Protein AF-A0A5J4TI12-F1 (afdb_monomer)

Secondary structure (DSSP, 8-state):
-EE-SSEEEEEEEE-SSSS-EEEEEEEEETT-SS--HHHHHHHHHHTTTSTTSPPEEEEEEETTEEEEEEE-----HHHHHTTSTTT---HHHHHHHHHHHHHHHHHHTT-

Foldseek 3Di:
DDDDPFKDKDWDWDPPDPDTAIWIKMKGFQPDPDDDVVVVVVLLVLCCVPPLGWHWDDWDDDDRITMTITHDDDDDLQVVQVPDPPSDDDPVVVVVVVVSVVSVVVSSVVD

Sequence (111 aa):
MGSGLYSAIFEGICKNQTTSQRVAIKFENITLDCPKLPNEILILQALADCKHFAQFYEQGTHKKYKFVAMELLGPSLHDLVNRKIPNKFCLHSILKFGVQAIEALQALHKI

InterPro domains:
  IPR000719 Protein kinase domain [PS50011] (1-111)
  IPR001245 Serine-threonine/tyrosine-protein kinase, catalytic domain [PF07714] (1-110)
  IPR011009 Protein kinase-like domain superfamily [SSF56112] (2-110)
  IPR050235 Casein kinase 1/Serine/threonine-protein kinase-like [PTHR11909] (2-110)

Structure (mmCIF, N/CA/C/O backbone):
data_AF-A0A5J4TI12-F1
#
_entry.id   AF-A0A5J4TI12-F1
#
loop_
_atom_site.group_PDB
_atom_site.id
_atom_site.type_symbol
_atom_site.label_atom_id
_atom_site.label_alt_id
_atom_site.label_comp_id
_atom_site.label_asym_id
_atom_site.label_entity_id
_atom_site.label_seq_id
_atom_site.pdbx_PDB_ins_code
_atom_site.Cartn_x
_atom_site.Cartn_y
_atom_site.Cartn_z
_atom_site.occupancy
_atom_site.B_iso_or_equiv
_atom_site.auth_seq_id
_atom_site.auth_comp_id
_atom_site.auth_asym_id
_atom_site.auth_atom_id
_atom_site.pdbx_PDB_model_num
ATOM 1 N N . MET A 1 1 ? 7.714 3.651 5.025 1.00 56.69 1 MET A N 1
ATOM 2 C CA . MET A 1 1 ? 6.939 4.460 5.992 1.00 56.69 1 MET A CA 1
ATOM 3 C C . MET A 1 1 ? 6.572 5.767 5.327 1.00 56.69 1 MET A C 1
ATOM 5 O O . MET A 1 1 ? 7.437 6.345 4.681 1.00 56.69 1 MET A O 1
ATOM 9 N N . GLY A 1 2 ? 5.322 6.203 5.453 1.00 59.62 2 GLY A N 1
ATOM 10 C CA . GLY A 1 2 ? 4.842 7.451 4.861 1.00 59.62 2 GLY A CA 1
ATOM 11 C C . GLY A 1 2 ? 3.902 8.166 5.824 1.00 59.62 2 GLY A C 1
ATOM 12 O O . GLY A 1 2 ? 3.080 7.521 6.477 1.00 59.62 2 GLY A O 1
ATOM 13 N N . SER A 1 3 ? 4.043 9.485 5.923 1.00 62.41 3 SER A N 1
ATOM 14 C CA . SER A 1 3 ? 3.154 10.363 6.680 1.00 62.41 3 SER A CA 1
ATOM 15 C C . SER A 1 3 ? 2.509 11.371 5.732 1.00 62.41 3 SER A C 1
ATOM 17 O O . SER A 1 3 ? 3.187 12.051 4.966 1.00 62.41 3 SER A O 1
ATOM 19 N N . GLY A 1 4 ? 1.182 11.446 5.769 1.00 65.06 4 GLY A N 1
ATOM 20 C CA . GLY A 1 4 ? 0.417 12.575 5.254 1.00 65.06 4 GLY A CA 1
ATOM 21 C C . GLY A 1 4 ? 0.102 13.558 6.382 1.00 65.06 4 GLY A C 1
ATOM 22 O O . GLY A 1 4 ? 0.362 13.279 7.549 1.00 65.06 4 GLY A O 1
ATOM 23 N N . LEU A 1 5 ? -0.515 14.695 6.049 1.00 69.12 5 LEU A N 1
ATOM 24 C CA . LEU A 1 5 ? -0.835 15.751 7.025 1.00 69.12 5 LEU A CA 1
ATOM 25 C C . LEU A 1 5 ? -1.683 15.248 8.215 1.00 69.12 5 LEU A C 1
ATOM 27 O O . LEU A 1 5 ? -1.581 15.772 9.318 1.00 69.12 5 LEU A O 1
ATOM 31 N N . TYR A 1 6 ? -2.496 14.209 7.990 1.00 76.88 6 TYR A N 1
ATOM 32 C CA . TYR A 1 6 ? -3.446 13.677 8.974 1.00 76.88 6 TYR A CA 1
ATOM 33 C C . TYR A 1 6 ? -3.505 12.142 9.033 1.00 76.88 6 TYR A C 1
ATOM 35 O O . TYR A 1 6 ? -4.384 11.576 9.690 1.00 76.88 6 TYR A O 1
ATOM 43 N N . SER A 1 7 ? -2.587 11.462 8.341 1.00 84.81 7 SER A N 1
ATOM 44 C CA . SER A 1 7 ? -2.475 10.004 8.365 1.00 84.81 7 SER A CA 1
ATOM 45 C C . SER A 1 7 ? -1.021 9.563 8.427 1.00 84.81 7 SER A C 1
ATOM 47 O O . SER A 1 7 ? -0.126 10.252 7.943 1.00 84.81 7 SER A O 1
ATOM 49 N N . ALA A 1 8 ? -0.775 8.407 9.027 1.00 92.06 8 ALA A N 1
ATOM 50 C CA . ALA A 1 8 ? 0.558 7.828 9.110 1.00 92.06 8 ALA A CA 1
ATOM 51 C C . ALA A 1 8 ? 0.483 6.314 8.936 1.00 92.06 8 ALA A C 1
ATOM 53 O O . ALA A 1 8 ? -0.465 5.680 9.402 1.00 92.06 8 ALA A O 1
ATOM 54 N N . ILE A 1 9 ? 1.482 5.749 8.259 1.00 94.69 9 ILE A N 1
ATOM 55 C CA . ILE A 1 9 ? 1.622 4.307 8.055 1.00 94.69 9 ILE A CA 1
ATOM 56 C C . ILE A 1 9 ? 2.827 3.810 8.846 1.00 94.69 9 ILE A C 1
ATOM 58 O O . ILE A 1 9 ? 3.937 4.317 8.664 1.00 94.69 9 ILE A O 1
ATOM 62 N N . PHE A 1 10 ? 2.600 2.791 9.670 1.00 94.94 10 PHE A N 1
ATOM 63 C CA . PHE A 1 10 ? 3.605 2.118 10.486 1.00 94.94 10 PHE A CA 1
ATOM 64 C C . PHE A 1 10 ? 3.724 0.643 10.098 1.00 94.94 10 PHE A C 1
ATOM 66 O O . PHE A 1 10 ? 2.782 0.046 9.588 1.00 94.94 10 PHE A O 1
ATOM 73 N N . GLU A 1 11 ? 4.875 0.044 10.378 1.00 95.50 11 GLU A N 1
ATOM 74 C CA . GLU A 1 11 ? 5.078 -1.405 10.342 1.00 95.50 11 GLU A CA 1
ATOM 75 C C . GLU A 1 11 ? 4.769 -1.961 11.732 1.00 95.50 11 GLU A C 1
ATOM 77 O O . GLU A 1 11 ? 5.251 -1.444 12.740 1.00 95.50 11 GLU A O 1
ATOM 82 N N . GLY A 1 12 ? 3.936 -2.993 11.781 1.00 93.44 12 GLY A N 1
ATOM 83 C CA . GLY A 1 12 ? 3.560 -3.708 12.992 1.00 93.44 12 GLY A CA 1
ATOM 84 C C . GLY A 1 12 ? 3.919 -5.188 12.907 1.00 93.44 12 GLY A C 1
ATOM 85 O O . GLY A 1 12 ? 4.281 -5.701 11.848 1.00 93.44 12 GLY A O 1
ATOM 86 N N . ILE A 1 13 ? 3.784 -5.888 14.032 1.00 91.56 13 ILE A N 1
ATOM 87 C CA . ILE A 1 13 ? 3.971 -7.340 14.124 1.00 91.56 13 ILE A CA 1
ATOM 88 C C . ILE A 1 13 ? 2.686 -7.952 14.682 1.00 91.56 13 ILE A C 1
ATOM 90 O O . ILE A 1 1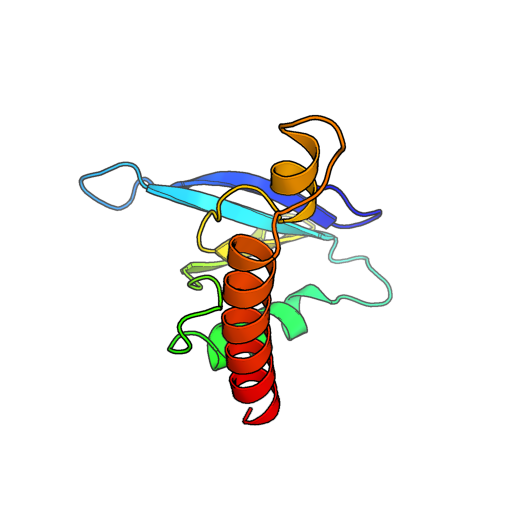3 ? 2.281 -7.626 15.799 1.00 91.56 13 ILE A O 1
ATOM 94 N N . CYS A 1 14 ? 2.064 -8.851 13.923 1.00 83.94 14 CYS A N 1
ATOM 95 C CA . CYS A 1 14 ? 0.941 -9.658 14.382 1.00 83.94 14 CYS A CA 1
ATOM 96 C C . CYS A 1 14 ? 1.462 -10.861 15.183 1.00 83.94 14 CYS A C 1
ATOM 98 O O . CYS A 1 14 ? 2.314 -11.611 14.704 1.00 83.94 14 CYS A O 1
ATOM 100 N N . LYS A 1 15 ? 0.959 -11.035 16.413 1.00 78.50 15 LYS A N 1
ATOM 101 C CA . LYS A 1 15 ? 1.373 -12.103 17.346 1.00 78.50 15 LYS A CA 1
ATOM 102 C C . LYS A 1 15 ? 0.452 -13.333 17.343 1.00 78.50 15 LYS A C 1
ATOM 104 O O . LYS A 1 15 ? 0.687 -14.253 18.117 1.00 78.50 15 LYS A O 1
ATOM 109 N N . ASN A 1 16 ? -0.588 -13.361 16.506 1.00 66.62 16 ASN A N 1
ATOM 110 C CA . ASN A 1 16 ? -1.675 -14.348 16.607 1.00 66.62 16 ASN A CA 1
ATOM 111 C C . ASN A 1 16 ? -1.451 -15.659 15.840 1.00 66.62 16 ASN A C 1
ATOM 113 O O . ASN A 1 16 ? -2.382 -16.447 15.697 1.00 66.62 16 ASN A O 1
ATOM 117 N N . GLN A 1 17 ? -0.242 -15.934 15.362 1.00 56.09 17 GLN A N 1
ATOM 118 C CA . GLN A 1 17 ? 0.092 -17.207 14.729 1.00 56.09 17 GLN A CA 1
ATOM 119 C C . GLN A 1 17 ? 1.473 -17.647 15.211 1.00 56.09 17 GLN A C 1
ATOM 121 O O . GLN A 1 17 ? 2.272 -16.834 15.669 1.00 56.09 17 GLN A O 1
ATOM 126 N N . THR A 1 18 ? 1.763 -18.939 15.102 1.00 61.12 18 THR A N 1
ATOM 127 C CA . THR A 1 18 ? 3.053 -19.581 15.423 1.00 61.12 18 THR A CA 1
ATOM 128 C C . THR A 1 18 ? 4.275 -18.909 14.771 1.00 61.12 18 THR A C 1
ATOM 130 O O . THR A 1 18 ? 5.409 -19.206 15.140 1.00 61.12 18 THR A O 1
ATOM 133 N N . THR A 1 19 ? 4.057 -17.966 13.850 1.00 63.22 19 THR A N 1
ATOM 134 C CA . THR A 1 19 ? 5.048 -17.099 13.212 1.00 63.22 19 THR A CA 1
ATOM 135 C C . THR A 1 19 ? 4.663 -15.620 13.321 1.00 63.22 19 THR A C 1
ATOM 137 O O . THR A 1 19 ? 3.549 -15.235 12.965 1.00 63.22 19 THR A O 1
ATOM 140 N N . SER A 1 20 ? 5.612 -14.773 13.733 1.00 78.94 20 SER A N 1
ATOM 141 C CA . SER A 1 20 ? 5.483 -13.309 13.724 1.00 78.94 20 SER A CA 1
ATOM 142 C C . SER A 1 20 ? 5.336 -12.777 12.294 1.00 78.94 20 SER A C 1
ATOM 144 O O . SER A 1 20 ? 6.318 -12.714 11.552 1.00 78.94 20 SER A O 1
ATOM 146 N N . GLN A 1 21 ? 4.128 -12.366 11.905 1.00 88.50 21 GLN A N 1
ATOM 147 C CA . GLN A 1 21 ? 3.867 -11.764 10.594 1.00 88.50 21 GLN A CA 1
ATOM 148 C C . GLN A 1 21 ? 3.988 -10.239 10.673 1.00 88.50 21 GLN A C 1
ATOM 150 O O . GLN A 1 21 ? 3.430 -9.611 11.574 1.00 88.50 21 GLN A O 1
ATOM 155 N N . ARG A 1 22 ? 4.703 -9.626 9.723 1.00 94.19 22 ARG A N 1
ATOM 156 C CA . ARG A 1 22 ? 4.824 -8.162 9.628 1.00 94.19 22 ARG A CA 1
ATOM 157 C C . ARG A 1 22 ? 3.667 -7.585 8.818 1.00 94.19 22 ARG A C 1
ATOM 159 O O . ARG A 1 22 ? 3.295 -8.152 7.794 1.00 94.19 22 ARG A O 1
ATOM 166 N N . VAL A 1 23 ? 3.109 -6.473 9.283 1.00 95.62 23 VAL A N 1
ATOM 167 C CA . VAL A 1 23 ? 1.910 -5.836 8.713 1.00 95.62 23 VAL A CA 1
ATOM 168 C C . VAL A 1 23 ? 2.123 -4.337 8.537 1.00 95.62 23 VAL A C 1
ATOM 170 O O . VAL A 1 23 ? 2.918 -3.738 9.259 1.00 95.62 23 VAL A O 1
ATOM 173 N N . ALA A 1 24 ? 1.409 -3.719 7.601 1.00 97.19 24 ALA A N 1
ATOM 174 C CA . ALA A 1 24 ? 1.311 -2.268 7.505 1.00 97.19 24 ALA A CA 1
ATOM 175 C C . ALA A 1 24 ? 0.052 -1.798 8.242 1.00 97.19 24 ALA A C 1
ATOM 177 O O . ALA A 1 24 ? -1.028 -2.346 8.038 1.00 97.19 24 ALA A O 1
ATOM 178 N N . ILE A 1 25 ? 0.177 -0.777 9.090 1.00 96.62 25 ILE A N 1
ATOM 179 C CA . ILE A 1 25 ? -0.937 -0.196 9.842 1.00 96.62 25 ILE A CA 1
ATOM 180 C C . ILE A 1 25 ? -1.056 1.276 9.476 1.00 96.62 25 ILE A C 1
ATOM 182 O O . ILE A 1 25 ? -0.173 2.073 9.804 1.00 96.62 25 ILE A O 1
ATOM 186 N N . LYS A 1 26 ? -2.150 1.643 8.807 1.00 95.75 26 LYS A N 1
ATOM 187 C CA . LYS A 1 26 ? -2.477 3.039 8.503 1.00 95.75 26 LYS A CA 1
ATOM 188 C C . LYS A 1 26 ? -3.403 3.584 9.579 1.00 95.75 26 LYS A C 1
ATOM 190 O O . LYS A 1 26 ? -4.450 2.996 9.827 1.00 95.75 26 LYS A O 1
ATOM 195 N N . PHE A 1 27 ? -3.036 4.717 10.167 1.00 94.56 27 PHE A N 1
ATOM 196 C CA . PHE A 1 27 ? -3.873 5.489 11.082 1.00 94.56 27 PHE A CA 1
ATOM 197 C C . PHE A 1 27 ? -4.359 6.768 10.410 1.00 94.56 27 PHE A C 1
ATOM 199 O O . PHE A 1 27 ? -3.602 7.415 9.687 1.00 94.56 27 PHE A O 1
ATOM 206 N N . GLU A 1 28 ? -5.592 7.164 10.707 1.00 94.38 28 GLU A N 1
ATOM 207 C CA . GLU A 1 28 ? -6.184 8.434 10.291 1.00 94.38 28 GLU A CA 1
ATOM 208 C C . GLU A 1 28 ? -6.915 9.080 11.476 1.00 94.38 28 GLU A C 1
ATOM 210 O O . GLU A 1 28 ? -7.639 8.403 12.212 1.00 94.38 28 GLU A O 1
ATOM 215 N N . ASN A 1 29 ? -6.697 10.381 11.697 1.00 91.12 29 ASN A N 1
ATOM 216 C CA . ASN A 1 29 ? -7.349 11.106 12.790 1.00 91.12 29 ASN A CA 1
ATOM 217 C C . ASN A 1 29 ? -8.859 11.245 12.524 1.00 91.12 29 ASN A C 1
ATOM 219 O O . ASN A 1 29 ? -9.273 11.658 11.445 1.00 91.12 29 ASN A O 1
ATOM 223 N N . ILE A 1 30 ? -9.680 10.931 13.528 1.00 86.69 30 ILE A N 1
ATOM 224 C CA . ILE A 1 30 ? -11.146 10.997 13.453 1.00 86.69 30 ILE A CA 1
ATOM 225 C C . ILE A 1 30 ? -11.648 12.437 13.286 1.00 86.69 30 ILE A C 1
ATOM 227 O O . ILE A 1 30 ? -12.722 12.638 12.734 1.00 86.69 30 ILE A O 1
ATOM 231 N N . THR A 1 31 ? -10.892 13.442 13.740 1.00 84.06 31 THR A N 1
ATOM 232 C CA . THR A 1 31 ? -11.295 14.859 13.676 1.00 84.06 31 THR A CA 1
ATOM 233 C C . THR A 1 31 ? -11.037 15.510 12.316 1.00 84.06 31 THR A C 1
ATOM 235 O O . THR A 1 31 ? -10.967 16.731 12.230 1.00 84.06 31 THR A O 1
ATOM 238 N N . LEU A 1 32 ? -10.800 14.718 11.274 1.00 80.44 32 LEU A N 1
ATOM 239 C CA . LEU A 1 32 ? -10.649 15.218 9.916 1.00 80.44 32 LEU A CA 1
ATOM 240 C C . LEU A 1 32 ? -11.989 15.673 9.346 1.00 80.44 32 LEU A C 1
ATOM 242 O O . LEU A 1 32 ? -12.961 14.924 9.405 1.00 80.44 32 LEU A O 1
ATOM 246 N N . ASP A 1 33 ? -11.995 16.833 8.692 1.00 77.44 33 ASP A N 1
ATOM 247 C CA . ASP A 1 33 ? -13.188 17.356 8.012 1.00 77.44 33 ASP A CA 1
ATOM 248 C C . ASP A 1 33 ? -13.654 16.446 6.859 1.00 77.44 33 ASP A C 1
ATOM 250 O O . ASP A 1 33 ? -14.840 16.389 6.547 1.00 77.44 33 ASP A O 1
ATOM 254 N N . CYS A 1 34 ? -12.730 15.679 6.264 1.00 82.81 34 CYS A N 1
ATOM 255 C CA . CYS A 1 34 ? -13.004 14.726 5.185 1.00 82.81 34 CYS A CA 1
ATOM 256 C C . CYS A 1 34 ? -12.269 13.391 5.429 1.00 82.81 34 CYS A C 1
ATOM 258 O O . CYS A 1 34 ? -11.178 13.198 4.876 1.00 82.81 34 CYS A O 1
ATOM 260 N N . PRO A 1 35 ? -12.812 12.468 6.251 1.00 85.12 35 PRO A N 1
ATOM 261 C CA . PRO A 1 35 ? -12.178 11.177 6.514 1.00 85.12 35 PRO A CA 1
ATOM 262 C C . PRO A 1 35 ? -12.179 10.304 5.252 1.00 85.12 35 PRO A C 1
ATOM 264 O O . PRO A 1 35 ? -13.222 10.098 4.630 1.00 85.12 35 PRO A O 1
ATOM 267 N N . LYS A 1 36 ? -11.012 9.773 4.874 1.00 90.81 36 LYS A N 1
ATOM 268 C CA . LYS A 1 36 ? -10.833 8.958 3.658 1.00 90.81 36 LYS A CA 1
ATOM 269 C C . LYS A 1 36 ? -10.728 7.475 3.975 1.00 90.81 36 LYS A C 1
ATOM 271 O O . LYS A 1 36 ? -11.139 6.645 3.165 1.00 90.81 36 LYS A O 1
ATOM 276 N N . LEU A 1 37 ? -10.233 7.141 5.167 1.00 93.62 37 LEU A N 1
ATOM 277 C CA . LEU A 1 37 ? -9.925 5.771 5.552 1.00 93.62 37 LEU A CA 1
ATOM 278 C C . LEU A 1 37 ? -11.125 4.812 5.463 1.00 93.62 37 LEU A C 1
ATOM 280 O O . LEU A 1 37 ? -10.930 3.706 4.972 1.00 93.62 37 LEU A O 1
ATOM 284 N N . PRO A 1 38 ? -12.366 5.180 5.854 1.00 93.56 38 PRO A N 1
ATOM 285 C CA . PRO A 1 38 ? -13.506 4.271 5.715 1.00 93.56 38 PRO A CA 1
ATOM 286 C C . PRO A 1 38 ? -13.763 3.845 4.265 1.00 93.56 38 PRO A C 1
ATOM 288 O O . PRO A 1 38 ? -14.009 2.672 4.007 1.00 93.56 38 PRO A O 1
ATOM 291 N N . ASN A 1 39 ? -13.661 4.780 3.317 1.00 94.31 39 ASN A N 1
ATOM 292 C CA . ASN A 1 39 ? -13.839 4.477 1.900 1.00 94.31 39 ASN A CA 1
ATOM 293 C C . ASN A 1 39 ? -12.675 3.638 1.351 1.00 94.31 39 ASN A C 1
ATOM 295 O O . ASN A 1 39 ? -12.895 2.694 0.602 1.00 94.31 39 ASN A O 1
ATOM 299 N N . GLU A 1 40 ? -11.440 3.941 1.762 1.00 94.81 40 GLU A N 1
ATOM 300 C CA . GLU A 1 40 ? -10.276 3.123 1.405 1.00 94.81 40 GLU A CA 1
ATOM 301 C C . GLU A 1 40 ? -10.420 1.672 1.890 1.00 94.81 40 GLU A C 1
ATOM 303 O O . GLU A 1 40 ? -10.098 0.754 1.143 1.00 94.81 40 GLU A O 1
ATOM 308 N N . ILE A 1 41 ? -10.936 1.456 3.106 1.00 96.62 41 ILE A N 1
ATOM 309 C CA . ILE A 1 41 ? -11.176 0.112 3.652 1.00 96.62 41 ILE A CA 1
ATOM 310 C C . ILE A 1 41 ? -12.244 -0.623 2.840 1.00 96.62 41 ILE A C 1
ATOM 312 O O . ILE A 1 41 ? -12.034 -1.785 2.505 1.00 96.62 41 ILE A O 1
ATOM 316 N N . LEU A 1 42 ? -13.354 0.040 2.495 1.00 96.38 42 LEU A N 1
ATOM 317 C CA . LEU A 1 42 ? -14.411 -0.561 1.672 1.00 96.38 42 LEU A CA 1
ATOM 318 C C . LEU A 1 42 ? -13.867 -1.038 0.320 1.00 96.38 42 LEU A C 1
ATOM 320 O O . LEU A 1 42 ? -14.104 -2.178 -0.072 1.00 96.38 42 LEU A O 1
ATOM 324 N N . ILE A 1 43 ? -13.092 -0.189 -0.359 1.00 96.31 43 ILE A N 1
ATOM 325 C CA . ILE A 1 43 ? -12.474 -0.527 -1.647 1.00 96.31 43 ILE A CA 1
ATOM 326 C C . ILE A 1 43 ? -11.460 -1.667 -1.479 1.00 96.31 43 ILE A C 1
ATOM 328 O O . ILE A 1 43 ? -11.465 -2.611 -2.264 1.00 96.31 43 ILE A O 1
ATOM 332 N N . LEU A 1 44 ? -10.616 -1.616 -0.442 1.00 96.75 44 LEU A N 1
ATOM 333 C CA . LEU A 1 44 ? -9.618 -2.653 -0.169 1.00 96.75 44 LEU A CA 1
ATOM 334 C C . LEU A 1 44 ? -10.267 -4.020 0.090 1.00 96.75 44 LEU A C 1
ATOM 336 O O . LEU A 1 44 ? -9.788 -5.031 -0.410 1.00 96.75 44 LEU A O 1
ATOM 340 N N . GLN A 1 45 ? -11.371 -4.049 0.840 1.00 96.19 45 GLN A N 1
ATOM 341 C CA . GLN A 1 45 ? -12.128 -5.272 1.107 1.00 96.19 45 GLN A CA 1
ATOM 342 C C . GLN A 1 45 ? -12.810 -5.815 -0.153 1.00 96.19 45 GLN A C 1
ATOM 344 O O . GLN A 1 45 ? -12.779 -7.021 -0.378 1.00 96.19 45 GLN A O 1
ATOM 349 N N . ALA A 1 46 ? -13.374 -4.947 -0.998 1.00 96.38 46 ALA A N 1
ATOM 350 C CA . ALA A 1 46 ? -13.976 -5.359 -2.268 1.00 96.38 46 ALA A CA 1
ATOM 351 C C . ALA A 1 46 ? -12.948 -5.943 -3.259 1.00 96.38 46 ALA A C 1
ATOM 353 O O . ALA A 1 46 ? -13.295 -6.734 -4.132 1.00 96.38 46 ALA A O 1
ATOM 354 N N . LEU A 1 47 ? -11.673 -5.582 -3.097 1.00 96.38 47 LEU A N 1
ATOM 35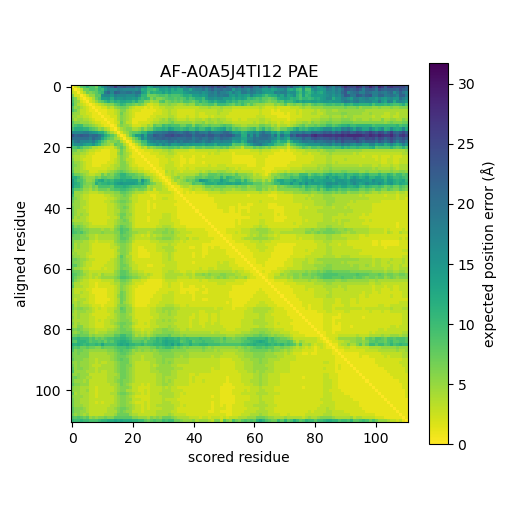5 C CA . LEU A 1 47 ? -10.545 -6.050 -3.900 1.00 96.38 47 LEU A CA 1
ATOM 356 C C . LEU A 1 47 ? -9.756 -7.200 -3.263 1.00 96.38 47 LEU A C 1
ATOM 358 O O . LEU A 1 47 ? -8.709 -7.554 -3.797 1.00 96.38 47 LEU A O 1
ATOM 362 N N . ALA A 1 48 ? -10.218 -7.789 -2.155 1.00 93.31 48 ALA A N 1
ATOM 363 C CA . ALA A 1 48 ? -9.439 -8.775 -1.397 1.00 93.31 48 ALA A CA 1
ATOM 364 C C . ALA A 1 48 ? -8.998 -9.997 -2.230 1.00 93.31 48 ALA A C 1
ATOM 366 O O . ALA A 1 48 ? -7.902 -10.506 -2.030 1.00 93.31 48 ALA A O 1
ATOM 367 N N . ASP A 1 49 ? -9.807 -10.422 -3.206 1.00 92.38 49 ASP A N 1
ATOM 368 C CA . ASP A 1 49 ? -9.482 -11.550 -4.095 1.00 92.38 49 ASP A CA 1
ATOM 369 C C . ASP A 1 49 ? -8.721 -11.124 -5.370 1.00 92.38 49 ASP A C 1
ATOM 371 O O . ASP A 1 49 ? -8.427 -11.937 -6.252 1.00 92.38 49 ASP A O 1
ATOM 375 N N . CYS A 1 50 ? -8.396 -9.835 -5.505 1.00 95.75 50 CYS A N 1
ATOM 376 C CA . CYS A 1 50 ? -7.684 -9.299 -6.658 1.00 95.75 50 CYS A CA 1
ATOM 377 C C . CYS A 1 50 ? -6.170 -9.292 -6.412 1.00 95.75 50 CYS A C 1
ATOM 379 O O . CYS A 1 50 ? -5.656 -8.563 -5.571 1.00 95.75 50 CYS A O 1
ATOM 381 N N . LYS A 1 51 ? -5.440 -10.029 -7.254 1.00 95.00 51 LYS A N 1
ATOM 382 C CA . LYS A 1 51 ? -3.984 -10.269 -7.191 1.00 95.00 51 LYS A CA 1
ATOM 383 C C . LYS A 1 51 ? -3.095 -9.060 -6.853 1.00 95.00 51 LYS A C 1
ATOM 385 O O . LYS A 1 51 ? -2.047 -9.239 -6.244 1.00 95.00 51 LYS A O 1
ATOM 390 N N . HIS A 1 52 ? -3.444 -7.867 -7.331 1.00 97.00 52 HIS A N 1
ATOM 391 C CA . HIS A 1 52 ? -2.571 -6.685 -7.294 1.00 97.00 52 HIS A CA 1
ATOM 392 C C . HIS A 1 52 ? -2.866 -5.727 -6.133 1.00 97.00 52 HIS A C 1
ATOM 394 O O . HIS A 1 52 ? -2.321 -4.623 -6.106 1.00 97.00 52 HIS A O 1
ATOM 400 N N . PHE A 1 53 ? -3.720 -6.128 -5.190 1.00 97.00 53 PHE A N 1
ATOM 401 C CA . PHE A 1 53 ? -4.097 -5.324 -4.030 1.00 97.00 53 PHE A CA 1
ATOM 402 C C . PHE A 1 53 ? -3.654 -5.998 -2.733 1.00 97.00 53 PHE A C 1
ATOM 404 O O . PHE A 1 53 ? -3.563 -7.217 -2.650 1.00 97.00 53 PHE A O 1
ATOM 411 N N . ALA A 1 54 ? -3.337 -5.177 -1.731 1.00 96.69 54 ALA A N 1
ATOM 412 C CA . ALA A 1 54 ? -2.875 -5.656 -0.435 1.00 96.69 54 ALA A CA 1
ATOM 413 C C . ALA A 1 54 ? -3.989 -6.410 0.299 1.00 96.69 54 ALA A C 1
ATOM 415 O O . ALA A 1 54 ? -5.136 -5.960 0.327 1.00 96.69 54 ALA A O 1
ATOM 416 N N . GLN A 1 55 ? -3.636 -7.500 0.976 1.00 95.12 55 GLN A N 1
ATOM 417 C CA . GLN A 1 55 ? -4.602 -8.221 1.798 1.00 95.12 55 GLN A CA 1
ATOM 418 C C . GLN A 1 55 ? -5.077 -7.361 2.982 1.00 95.12 55 GLN A C 1
ATOM 420 O O . GLN A 1 55 ? -4.270 -6.802 3.731 1.00 95.12 55 GLN A O 1
ATOM 425 N N . PHE A 1 56 ? -6.393 -7.289 3.185 1.00 95.69 56 PHE A N 1
ATOM 426 C CA . PHE A 1 56 ? -6.989 -6.737 4.401 1.00 95.69 56 PHE A CA 1
ATOM 427 C C . PHE A 1 56 ? -6.845 -7.726 5.566 1.00 95.69 56 PHE A C 1
ATOM 429 O O . PHE A 1 56 ? -7.138 -8.913 5.402 1.00 95.69 56 PHE A O 1
ATOM 436 N N . TYR A 1 57 ? -6.462 -7.236 6.751 1.00 94.06 57 TYR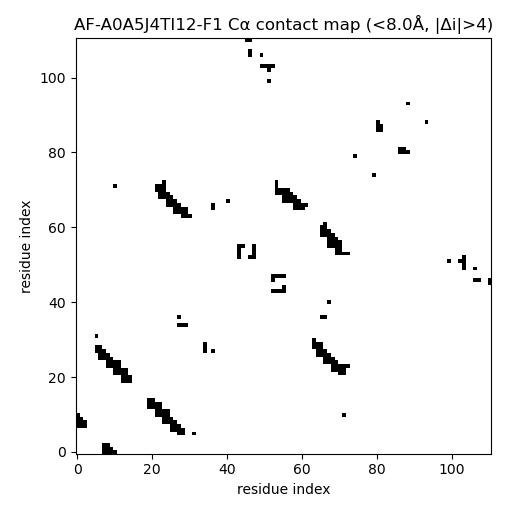 A N 1
ATOM 437 C CA . TYR A 1 57 ? -6.409 -8.050 7.970 1.00 94.06 57 TYR A CA 1
ATOM 438 C C . TYR A 1 57 ? -7.416 -7.598 9.025 1.00 94.06 57 TYR A C 1
ATOM 440 O O . TYR A 1 57 ? -8.241 -8.392 9.467 1.00 94.06 57 TYR A O 1
ATOM 448 N N . GLU A 1 58 ? -7.359 -6.334 9.441 1.00 94.56 58 GLU A N 1
ATOM 449 C CA . GLU A 1 58 ? -8.193 -5.824 10.532 1.00 94.56 58 GLU A CA 1
ATOM 450 C C . GLU A 1 58 ? -8.431 -4.320 10.375 1.00 94.56 58 GLU A C 1
ATOM 452 O O . GLU A 1 58 ? -7.626 -3.610 9.779 1.00 94.56 58 GLU A O 1
ATOM 457 N N . GLN A 1 59 ? -9.520 -3.810 10.941 1.00 96.44 59 GLN A N 1
ATOM 458 C CA . GLN A 1 59 ? -9.739 -2.378 11.125 1.00 96.44 59 GLN A CA 1
ATOM 459 C C . GLN A 1 59 ? -10.273 -2.104 12.523 1.00 96.44 59 GLN A C 1
ATOM 461 O O . GLN A 1 59 ? -10.891 -2.966 13.145 1.00 96.44 59 GLN A O 1
ATOM 466 N N . GLY A 1 60 ? -10.114 -0.875 12.993 1.00 95.88 60 GLY A N 1
ATOM 467 C CA . GLY A 1 60 ? -10.686 -0.487 14.269 1.00 95.88 60 GLY A CA 1
ATOM 468 C C . GLY A 1 60 ? -10.502 0.982 14.584 1.00 95.88 60 GLY A C 1
ATOM 469 O O . GLY A 1 60 ? -10.120 1.799 13.746 1.00 95.88 60 GLY A O 1
ATOM 470 N N . THR A 1 61 ? -10.798 1.320 15.831 1.00 95.50 61 THR A N 1
ATOM 471 C CA . THR A 1 61 ? -10.582 2.657 16.375 1.00 95.50 61 THR A CA 1
ATOM 472 C C . THR A 1 61 ? -9.747 2.543 17.637 1.00 95.50 61 THR A C 1
ATOM 474 O O . THR A 1 61 ? -10.060 1.760 18.530 1.00 95.50 61 THR A O 1
ATOM 477 N N . HIS A 1 62 ? -8.685 3.336 17.721 1.00 92.62 62 HIS A N 1
ATOM 478 C CA . HIS A 1 62 ? -7.857 3.445 18.908 1.00 92.62 62 HIS A CA 1
ATOM 479 C C . HIS A 1 62 ? -7.671 4.918 19.273 1.00 92.62 62 HIS A C 1
ATOM 481 O O . HIS A 1 62 ? -7.093 5.701 18.516 1.00 92.62 62 HIS A O 1
ATOM 487 N N . LYS A 1 63 ? -8.148 5.304 20.463 1.00 91.88 63 LYS A N 1
ATOM 488 C CA . LYS A 1 63 ? -8.177 6.704 20.919 1.00 91.88 63 LYS A CA 1
ATOM 489 C C . LYS A 1 63 ? -8.891 7.590 19.884 1.00 91.88 63 LYS A C 1
ATOM 491 O O . LYS A 1 63 ? -10.056 7.361 19.588 1.00 91.88 63 LYS A O 1
ATOM 496 N N . LYS A 1 64 ? -8.200 8.594 19.336 1.00 91.44 64 LYS A N 1
ATOM 497 C CA . LYS A 1 64 ? -8.730 9.542 18.343 1.00 91.44 64 LYS A CA 1
ATOM 498 C C . LYS A 1 64 ? -8.402 9.148 16.896 1.00 91.44 64 LYS A C 1
ATOM 500 O O . LYS A 1 64 ? -8.472 9.997 16.014 1.00 91.44 64 LYS A O 1
ATOM 505 N N . TYR A 1 65 ? -8.028 7.893 16.648 1.00 93.19 65 TYR A N 1
ATOM 506 C CA . TYR A 1 65 ? -7.612 7.430 15.326 1.00 93.19 65 TYR A CA 1
ATOM 507 C C . TYR A 1 65 ? -8.402 6.203 14.890 1.00 93.19 65 TYR A C 1
ATOM 509 O O . TYR A 1 65 ? -8.531 5.243 15.650 1.00 93.19 65 TYR A O 1
ATOM 517 N N . LYS A 1 66 ? -8.874 6.209 13.644 1.00 95.25 66 LYS A N 1
ATOM 518 C CA . LYS A 1 66 ? -9.248 4.978 12.944 1.00 95.25 66 LYS A CA 1
ATOM 519 C C . LYS A 1 66 ? -7.989 4.334 12.388 1.00 95.25 66 LYS A C 1
ATOM 521 O O . LYS A 1 66 ? -7.039 5.041 12.049 1.00 95.25 66 LYS A O 1
ATOM 526 N N . PHE A 1 67 ? -7.984 3.013 12.293 1.00 96.25 67 PHE A N 1
ATOM 527 C CA . PHE A 1 67 ? -6.876 2.289 11.697 1.00 96.25 67 PHE A CA 1
ATOM 528 C C . PHE A 1 67 ? -7.339 1.133 10.822 1.00 96.25 67 PHE A C 1
ATOM 530 O O . PHE A 1 67 ? -8.428 0.591 11.006 1.00 96.25 67 PHE A O 1
ATOM 537 N N . VAL A 1 68 ? -6.455 0.742 9.910 1.00 97.00 68 VAL A N 1
ATOM 538 C CA . VAL A 1 68 ? -6.519 -0.509 9.156 1.00 97.00 68 VAL A CA 1
ATOM 539 C C . VAL A 1 68 ? -5.148 -1.173 9.195 1.00 97.00 68 VAL A C 1
ATOM 541 O O . VAL A 1 68 ? -4.128 -0.514 8.983 1.00 97.00 68 VAL A O 1
ATOM 544 N N . ALA A 1 69 ? -5.134 -2.466 9.492 1.00 96.25 69 ALA A N 1
ATOM 545 C CA . ALA A 1 69 ? -3.999 -3.355 9.332 1.00 96.25 69 ALA A CA 1
ATOM 546 C C . ALA A 1 69 ? -4.160 -4.131 8.019 1.00 96.25 69 ALA A C 1
ATOM 548 O O . ALA A 1 69 ? -5.208 -4.723 7.752 1.00 96.25 69 ALA A O 1
ATOM 549 N N . MET A 1 70 ? -3.113 -4.115 7.203 1.00 96.69 70 MET A N 1
ATOM 550 C CA . MET A 1 70 ? -3.076 -4.731 5.880 1.00 96.69 70 MET A CA 1
ATOM 551 C C . MET A 1 70 ? -1.703 -5.352 5.611 1.00 96.69 70 MET A C 1
ATOM 553 O O . MET A 1 70 ? -0.760 -5.199 6.398 1.00 96.69 70 MET A O 1
ATOM 557 N N . GLU A 1 71 ? -1.579 -6.052 4.491 1.00 95.88 71 GLU A N 1
ATOM 558 C CA . GLU A 1 71 ? -0.314 -6.607 4.025 1.00 95.88 71 GLU A CA 1
ATOM 559 C C . GLU A 1 71 ? 0.797 -5.548 3.954 1.00 95.88 71 GLU A C 1
ATOM 561 O O . GLU A 1 71 ? 0.628 -4.457 3.405 1.00 95.88 71 GLU A O 1
ATOM 566 N N . LEU A 1 72 ? 1.964 -5.880 4.515 1.00 96.38 72 LEU A N 1
ATOM 567 C CA . LEU A 1 72 ? 3.159 -5.062 4.355 1.00 96.38 72 LEU A CA 1
ATOM 568 C C . LEU A 1 72 ? 3.788 -5.339 2.988 1.00 96.38 72 LEU A C 1
ATOM 570 O O . LEU A 1 72 ? 4.431 -6.369 2.790 1.00 96.38 72 LEU A O 1
ATOM 574 N N . LEU A 1 73 ? 3.637 -4.390 2.067 1.00 95.75 73 LEU A N 1
ATOM 575 C CA . LEU A 1 73 ? 4.236 -4.472 0.739 1.00 95.75 73 LEU A CA 1
ATOM 576 C C . LEU A 1 73 ? 5.718 -4.076 0.734 1.00 95.75 73 LEU A C 1
ATOM 578 O O . LEU A 1 73 ? 6.249 -3.455 1.658 1.00 95.75 73 LEU A O 1
ATOM 582 N N . GLY A 1 74 ? 6.383 -4.440 -0.360 1.00 95.19 74 GLY A N 1
ATOM 583 C CA . GLY A 1 74 ? 7.755 -4.047 -0.635 1.00 95.19 74 GLY A CA 1
ATOM 584 C C . GLY A 1 74 ? 7.928 -2.556 -0.983 1.00 95.19 74 GLY A C 1
ATOM 585 O O . 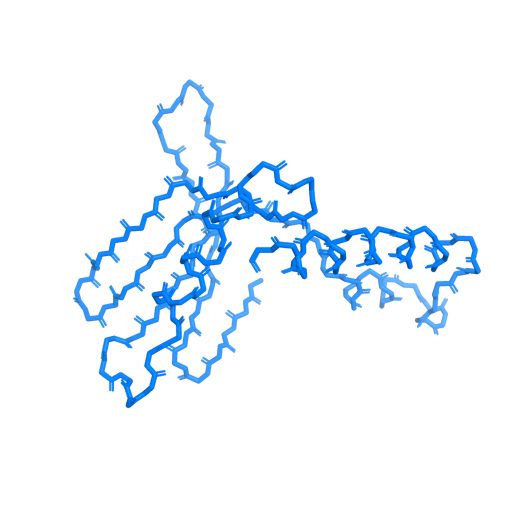GLY A 1 74 ? 6.999 -1.755 -0.882 1.00 95.19 74 GLY A O 1
ATOM 586 N N . PRO A 1 75 ? 9.140 -2.175 -1.419 1.00 95.56 75 PRO A N 1
ATOM 587 C CA . PRO A 1 75 ? 9.453 -0.817 -1.861 1.00 95.56 75 PRO A CA 1
ATOM 58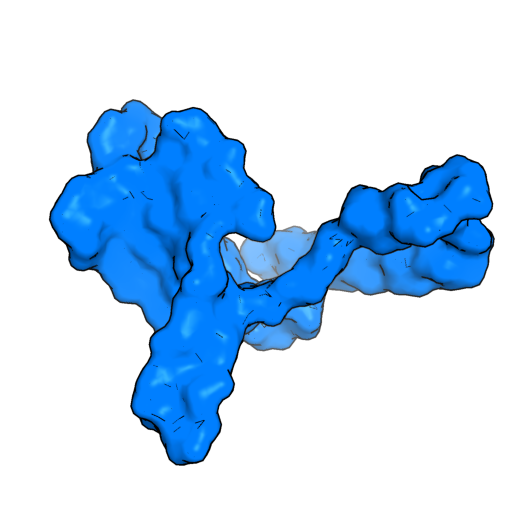8 C C . PRO A 1 75 ? 8.559 -0.360 -3.019 1.00 95.56 75 PRO A C 1
ATOM 590 O O . PRO A 1 75 ? 8.188 -1.162 -3.878 1.00 95.56 75 PRO A O 1
ATOM 593 N N . SER A 1 76 ? 8.292 0.943 -3.094 1.00 95.69 76 SER A N 1
ATOM 594 C CA . SER A 1 76 ? 7.546 1.528 -4.210 1.00 95.69 76 SER A CA 1
ATOM 595 C C . SER A 1 76 ? 8.351 1.493 -5.518 1.00 95.69 76 SER A C 1
ATOM 597 O O . SER A 1 76 ? 9.579 1.377 -5.512 1.00 95.69 76 SER A O 1
ATOM 599 N N . LEU A 1 77 ? 7.686 1.669 -6.667 1.00 95.69 77 LEU A N 1
ATOM 600 C CA . LEU A 1 77 ? 8.379 1.811 -7.958 1.00 95.69 77 LEU A CA 1
ATOM 601 C C . LEU A 1 77 ? 9.355 2.999 -7.969 1.00 95.69 77 LEU A C 1
ATOM 603 O O . LEU A 1 77 ? 10.407 2.918 -8.602 1.00 95.69 77 LEU A O 1
ATOM 607 N N . HIS A 1 78 ? 9.033 4.070 -7.238 1.00 95.25 78 HIS A N 1
ATOM 608 C CA . HIS A 1 78 ? 9.917 5.218 -7.059 1.00 95.25 78 HIS A CA 1
ATOM 609 C C . HIS A 1 78 ? 11.176 4.841 -6.264 1.00 95.25 78 HIS A C 1
ATOM 611 O O . HIS A 1 78 ? 12.289 5.180 -6.659 1.00 95.25 78 HIS A O 1
ATOM 617 N N . ASP A 1 79 ? 11.032 4.071 -5.186 1.00 95.75 79 ASP A N 1
ATOM 618 C CA . ASP A 1 79 ? 12.191 3.579 -4.435 1.00 95.75 79 ASP A CA 1
ATOM 619 C C . ASP A 1 79 ? 13.052 2.665 -5.310 1.00 95.75 79 ASP A C 1
ATOM 621 O O . ASP A 1 79 ? 14.275 2.765 -5.310 1.00 95.75 79 ASP A O 1
ATOM 625 N N . LEU A 1 80 ? 12.415 1.780 -6.084 1.00 95.75 80 LEU A N 1
ATOM 626 C CA . LEU A 1 80 ? 13.101 0.833 -6.959 1.00 95.75 80 LEU A CA 1
ATOM 627 C C . LEU A 1 80 ? 13.880 1.527 -8.080 1.00 95.75 80 LEU A C 1
ATOM 629 O O . LEU A 1 80 ? 15.007 1.113 -8.361 1.00 95.75 80 LEU A O 1
ATOM 633 N N . VAL A 1 81 ? 13.312 2.563 -8.709 1.00 95.44 81 VAL A N 1
ATOM 634 C CA . VAL A 1 81 ? 13.969 3.256 -9.825 1.00 95.44 81 VAL A CA 1
ATOM 635 C C . VAL A 1 81 ? 15.212 4.015 -9.360 1.00 95.44 81 VAL A C 1
ATOM 637 O O . VAL A 1 81 ? 16.220 4.017 -10.059 1.00 95.44 81 VAL A O 1
ATOM 640 N N . ASN A 1 82 ? 15.186 4.561 -8.143 1.00 95.94 82 ASN A N 1
ATOM 641 C CA . ASN A 1 82 ? 16.289 5.331 -7.565 1.00 95.94 82 ASN A CA 1
ATOM 642 C C . ASN A 1 82 ? 17.431 4.473 -6.989 1.00 95.94 82 ASN A C 1
ATOM 644 O O . ASN A 1 82 ? 18.426 5.011 -6.511 1.00 95.94 82 ASN A O 1
ATOM 648 N N . ARG A 1 83 ? 17.343 3.135 -7.035 1.00 94.69 83 ARG A N 1
ATOM 649 C CA . ARG A 1 83 ? 18.419 2.247 -6.541 1.00 94.69 83 ARG A CA 1
ATOM 650 C C . ARG A 1 83 ? 19.678 2.259 -7.401 1.00 94.69 83 ARG A C 1
ATOM 652 O O . ARG A 1 83 ? 20.718 1.785 -6.949 1.00 94.69 83 ARG A O 1
ATOM 659 N N . LYS A 1 84 ? 19.581 2.697 -8.657 1.00 88.88 84 LYS A N 1
ATOM 660 C CA . LYS A 1 84 ? 20.693 2.686 -9.610 1.00 88.88 84 LYS A CA 1
ATOM 661 C C . LYS A 1 84 ? 20.648 3.926 -10.487 1.00 88.88 84 LYS A C 1
ATOM 663 O O . LYS A 1 84 ? 19.616 4.226 -11.076 1.00 88.88 84 LYS A O 1
ATOM 668 N N . ILE A 1 85 ? 21.798 4.568 -10.668 1.00 90.94 85 ILE A N 1
ATOM 669 C CA . ILE A 1 85 ? 21.989 5.619 -11.672 1.00 90.94 85 ILE A CA 1
ATOM 670 C C . ILE A 1 85 ? 21.885 4.971 -13.068 1.00 90.94 85 ILE A C 1
ATOM 672 O O . ILE A 1 85 ? 22.457 3.897 -13.275 1.00 90.94 85 ILE A O 1
ATOM 676 N N . PRO A 1 86 ? 21.162 5.568 -14.035 1.00 92.69 86 PRO A N 1
ATOM 677 C CA . PRO A 1 86 ? 20.649 6.942 -14.052 1.00 92.69 86 PRO A CA 1
ATOM 678 C C . PRO A 1 86 ? 19.163 7.070 -13.666 1.00 92.69 86 PRO A C 1
ATOM 680 O O . PRO A 1 86 ? 18.414 7.766 -14.342 1.00 92.69 86 PRO A O 1
ATOM 683 N N . ASN A 1 87 ? 18.725 6.387 -12.606 1.00 95.62 87 ASN A N 1
ATOM 684 C CA . ASN A 1 87 ? 17.355 6.407 -12.088 1.00 95.62 87 ASN A CA 1
ATOM 685 C C . ASN A 1 87 ? 16.317 6.068 -13.164 1.00 95.62 87 ASN A C 1
ATOM 687 O O . ASN A 1 87 ? 15.303 6.747 -13.326 1.00 95.62 87 ASN A O 1
ATOM 691 N N . LYS A 1 88 ? 16.586 4.999 -13.924 1.00 95.12 88 LYS A N 1
ATOM 692 C CA . LYS A 1 88 ? 15.690 4.501 -14.971 1.00 95.12 88 LYS A CA 1
ATOM 693 C C . LYS A 1 88 ? 15.588 2.985 -14.953 1.00 95.12 88 LYS A C 1
ATOM 695 O O . LYS A 1 88 ? 16.571 2.277 -14.729 1.00 95.12 88 LYS A O 1
ATOM 700 N N . PHE A 1 89 ? 14.405 2.490 -15.286 1.00 95.25 89 PHE A N 1
ATOM 701 C CA . PHE A 1 89 ? 14.225 1.092 -15.646 1.00 95.25 89 PHE A CA 1
ATOM 702 C C . PHE A 1 89 ? 14.624 0.859 -17.104 1.00 95.25 89 PHE A C 1
ATOM 704 O O . PHE A 1 89 ? 14.503 1.746 -17.949 1.00 95.25 89 PHE A O 1
ATOM 711 N N . CYS A 1 90 ? 15.088 -0.351 -17.414 1.00 95.19 90 CYS A N 1
ATOM 712 C CA . CYS A 1 90 ? 15.163 -0.792 -18.801 1.00 95.19 90 CYS A CA 1
ATOM 713 C C . CYS A 1 90 ? 13.755 -1.098 -19.337 1.00 95.19 90 CYS A C 1
ATOM 715 O O . CYS A 1 90 ? 12.817 -1.311 -18.562 1.00 95.19 90 CYS A O 1
ATOM 717 N N . LEU A 1 91 ? 13.629 -1.170 -20.667 1.00 97.19 91 LEU A N 1
ATOM 718 C CA . LEU A 1 91 ? 12.356 -1.429 -21.344 1.00 97.19 91 LEU A CA 1
ATOM 719 C C . LEU A 1 91 ? 11.665 -2.703 -20.826 1.00 97.19 91 LEU A C 1
ATOM 721 O O . LEU A 1 91 ? 10.471 -2.701 -20.551 1.00 97.19 91 LEU A O 1
ATOM 725 N N . HIS A 1 92 ? 12.430 -3.775 -20.619 1.00 97.38 92 HIS A N 1
ATOM 726 C CA . HIS A 1 92 ? 11.898 -5.044 -20.116 1.00 97.38 92 HIS A CA 1
ATOM 727 C C . HIS A 1 92 ? 11.202 -4.905 -18.756 1.00 97.38 92 HIS A C 1
ATOM 729 O O . HIS A 1 92 ? 10.087 -5.390 -18.569 1.00 97.38 92 HIS A O 1
ATOM 735 N N . SER A 1 93 ? 11.838 -4.217 -17.804 1.00 95.94 93 SER A N 1
ATOM 736 C CA . SER A 1 93 ? 11.276 -4.038 -16.463 1.00 95.94 93 SER A CA 1
ATOM 737 C C . SER A 1 93 ? 10.040 -3.141 -16.479 1.00 95.94 93 SER A C 1
ATOM 739 O O . SER A 1 93 ? 9.046 -3.480 -15.840 1.00 95.94 93 SER A O 1
ATOM 741 N N . ILE A 1 94 ? 10.065 -2.029 -17.228 1.00 96.62 94 ILE A N 1
ATOM 742 C CA . ILE A 1 94 ? 8.914 -1.116 -17.274 1.00 96.62 94 ILE A CA 1
ATOM 743 C C . ILE A 1 94 ? 7.698 -1.760 -17.950 1.00 96.62 94 ILE A C 1
ATOM 745 O O . ILE A 1 94 ? 6.583 -1.565 -17.476 1.00 96.62 94 ILE A O 1
ATOM 749 N N . LEU A 1 95 ? 7.894 -2.600 -18.975 1.00 98.38 95 LEU A N 1
ATOM 750 C CA . LEU A 1 95 ? 6.794 -3.342 -19.601 1.00 98.38 95 LEU A CA 1
ATOM 751 C C . LEU A 1 95 ? 6.135 -4.320 -18.620 1.00 98.38 95 LEU A C 1
ATOM 753 O O . LEU A 1 95 ? 4.909 -4.381 -18.553 1.00 98.38 95 LEU A O 1
ATOM 757 N N . LYS A 1 96 ? 6.918 -5.030 -17.795 1.00 97.94 96 LYS A N 1
ATOM 758 C CA . LYS A 1 96 ? 6.366 -5.914 -16.753 1.00 97.94 96 LYS A CA 1
ATOM 759 C C . LYS A 1 96 ? 5.550 -5.164 -15.702 1.00 97.94 96 LYS A C 1
ATOM 761 O O . LYS A 1 96 ? 4.541 -5.692 -15.237 1.00 97.94 96 LYS A O 1
ATOM 766 N N . PHE A 1 97 ? 5.981 -3.966 -15.305 1.00 97.25 97 PHE A N 1
ATOM 767 C CA . PHE A 1 97 ? 5.196 -3.126 -14.397 1.00 97.25 97 PHE A CA 1
ATOM 768 C C . PHE A 1 97 ? 3.933 -2.594 -15.077 1.00 97.25 97 PHE A C 1
ATOM 770 O O . PHE A 1 97 ? 2.873 -2.606 -14.461 1.00 97.25 97 PHE A O 1
ATOM 777 N N . GLY A 1 98 ? 4.025 -2.198 -16.349 1.00 98.25 98 GLY A N 1
ATOM 778 C CA . GLY A 1 98 ? 2.890 -1.709 -17.131 1.00 98.25 98 GLY A CA 1
ATOM 779 C C . GLY A 1 98 ? 1.765 -2.735 -17.256 1.00 98.25 98 GLY A C 1
ATOM 780 O O . GLY A 1 98 ? 0.616 -2.404 -16.986 1.00 98.25 98 GLY A O 1
ATOM 781 N N . VAL A 1 99 ? 2.091 -3.991 -17.583 1.00 98.44 99 VAL A N 1
ATOM 782 C CA . VAL A 1 99 ? 1.093 -5.075 -17.668 1.00 98.44 99 VAL A CA 1
ATOM 783 C C . VAL A 1 99 ? 0.377 -5.272 -16.328 1.00 98.44 99 VAL A C 1
ATOM 785 O O . VAL A 1 99 ? -0.849 -5.239 -16.284 1.00 98.44 99 VAL A O 1
ATOM 788 N N . GLN A 1 100 ? 1.124 -5.386 -15.225 1.00 98.19 100 GLN A N 1
ATOM 789 C CA . GLN A 1 100 ? 0.534 -5.560 -13.889 1.00 98.19 100 GLN A CA 1
ATOM 790 C C . GLN A 1 100 ? -0.312 -4.353 -13.457 1.00 98.19 100 GLN A C 1
ATOM 792 O O . GLN A 1 100 ? -1.377 -4.527 -12.871 1.00 98.19 100 GLN A O 1
ATOM 797 N N . ALA A 1 101 ? 0.115 -3.129 -13.782 1.00 98.19 101 ALA A N 1
ATOM 798 C CA . ALA A 1 101 ? -0.651 -1.921 -13.485 1.00 98.19 101 ALA A CA 1
ATOM 799 C C . ALA A 1 101 ? -1.982 -1.877 -14.254 1.00 98.19 101 ALA A C 1
ATOM 801 O O . ALA A 1 101 ? -3.006 -1.509 -13.683 1.00 98.19 101 ALA A O 1
ATOM 802 N N . ILE A 1 102 ? -1.989 -2.285 -15.527 1.00 98.44 102 ILE A N 1
ATOM 803 C CA . ILE A 1 102 ? -3.215 -2.359 -16.334 1.00 98.44 102 ILE A CA 1
ATOM 804 C C . ILE A 1 102 ? -4.165 -3.420 -15.770 1.00 98.44 102 ILE A C 1
ATOM 806 O O . ILE A 1 102 ? -5.352 -3.143 -15.620 1.00 98.44 102 ILE A O 1
ATOM 810 N N . GLU A 1 103 ? -3.658 -4.601 -15.414 1.00 98.19 103 GLU A N 1
ATOM 811 C CA . GLU A 1 103 ? -4.457 -5.650 -14.767 1.00 98.19 103 GLU A CA 1
ATOM 812 C C . GLU A 1 103 ? -5.086 -5.152 -13.451 1.00 98.19 103 GLU A C 1
ATOM 814 O O . GLU A 1 103 ? -6.271 -5.383 -13.206 1.00 98.19 103 GLU A O 1
ATOM 819 N N . ALA A 1 104 ? -4.325 -4.421 -12.626 1.00 97.69 104 ALA A N 1
ATOM 820 C CA . ALA A 1 104 ? -4.822 -3.830 -11.383 1.00 97.69 104 ALA A CA 1
ATOM 821 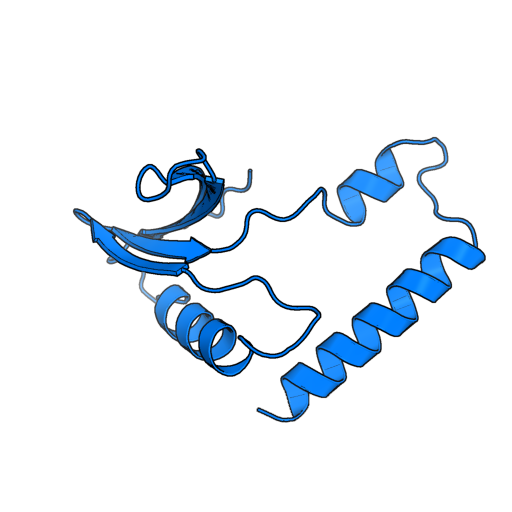C C . ALA A 1 104 ? -5.931 -2.793 -11.636 1.00 97.69 104 ALA A C 1
ATOM 823 O O . ALA A 1 104 ? -6.967 -2.819 -10.974 1.00 97.69 104 ALA A O 1
ATOM 824 N N . LEU A 1 105 ? -5.750 -1.91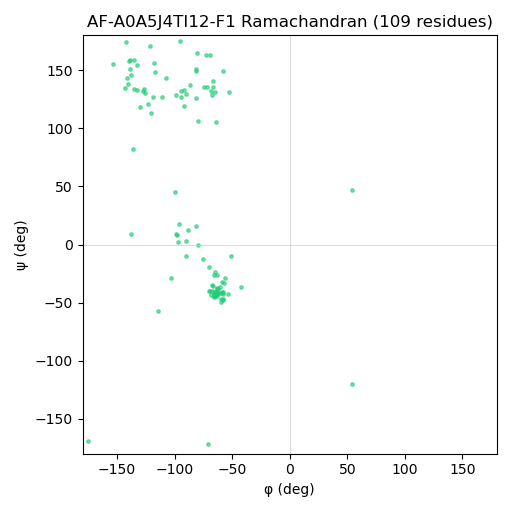4 -12.629 1.00 97.94 105 LEU A N 1
ATOM 825 C CA . LEU A 1 105 ? -6.756 -0.920 -13.019 1.00 97.94 105 LEU A CA 1
ATOM 826 C C . LEU A 1 105 ? -8.029 -1.570 -13.570 1.00 97.94 105 LEU A C 1
ATOM 828 O O . LEU A 1 105 ? -9.132 -1.140 -13.248 1.00 97.94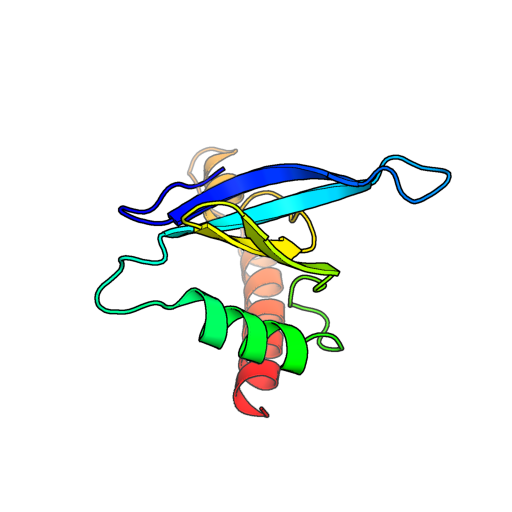 105 LEU A O 1
ATOM 832 N N . GLN A 1 106 ? -7.896 -2.625 -14.374 1.00 97.81 106 GLN A N 1
ATOM 833 C CA . GLN A 1 106 ? -9.041 -3.380 -14.880 1.00 97.81 106 GLN A CA 1
ATOM 834 C C . GLN A 1 106 ? -9.831 -4.053 -13.757 1.00 97.81 106 GLN A C 1
ATOM 836 O O . GLN A 1 106 ? -11.054 -4.112 -13.847 1.00 97.81 106 GLN A O 1
ATOM 841 N N . ALA A 1 107 ? -9.161 -4.564 -12.721 1.00 96.69 107 ALA A N 1
ATOM 842 C CA . ALA A 1 107 ? -9.833 -5.094 -11.539 1.00 96.69 107 ALA A CA 1
ATOM 843 C C . ALA A 1 107 ? -10.559 -3.982 -10.764 1.00 96.69 107 ALA A C 1
ATOM 845 O O . ALA A 1 107 ? -11.732 -4.140 -10.446 1.00 96.69 107 ALA A O 1
ATOM 846 N N . LEU A 1 108 ? -9.907 -2.832 -10.561 1.00 96.19 108 LEU A N 1
ATOM 847 C CA . LEU A 1 108 ? -10.500 -1.668 -9.894 1.00 96.19 108 LEU A CA 1
ATOM 848 C C . LEU A 1 108 ? -11.745 -1.123 -10.614 1.00 96.19 108 LEU A C 1
ATOM 850 O O . LEU A 1 108 ? -12.680 -0.684 -9.961 1.00 96.19 108 LEU A O 1
ATOM 854 N N . HIS A 1 109 ? -11.779 -1.149 -11.947 1.00 96.75 109 HIS A N 1
ATOM 855 C CA . HIS A 1 109 ? -12.936 -0.689 -12.727 1.00 96.75 109 HIS A CA 1
ATOM 856 C C . HIS A 1 109 ? -14.134 -1.650 -12.722 1.00 96.75 109 HIS A C 1
ATOM 858 O O . HIS A 1 109 ? -15.194 -1.285 -13.225 1.00 96.75 109 HIS A O 1
ATOM 864 N N . LYS A 1 110 ? -13.965 -2.891 -12.252 1.00 94.44 110 LYS A N 1
ATOM 865 C CA . LYS A 1 110 ? -15.042 -3.897 -12.211 1.00 94.44 110 LYS A CA 1
ATOM 866 C C . LYS A 1 110 ? -15.839 -3.877 -10.911 1.00 94.44 110 LYS A C 1
ATOM 868 O O . LYS A 1 110 ? -16.833 -4.597 -10.828 1.00 94.44 110 LYS A O 1
ATOM 873 N N . ILE A 1 111 ? -15.362 -3.134 -9.918 1.00 87.31 111 ILE A N 1
ATOM 874 C CA . ILE A 1 111 ? -16.025 -2.971 -8.627 1.00 87.31 111 ILE A CA 1
ATOM 875 C C . ILE A 1 111 ? -17.112 -1.904 -8.722 1.00 87.31 111 ILE A C 1
ATOM 877 O O . ILE A 1 111 ? -16.909 -0.928 -9.481 1.00 87.31 111 ILE A O 1
#

Organism: NCBI:txid222440

Nearest PDB structures (foldseek):
  7jxy-assembly2_B  TM=8.816E-01  e=1.350E-06  Homo sapiens
  4btm-assembly2_B  TM=8.979E-01  e=3.057E-06  Homo sapiens
  7jxx-assembly1_A  TM=9.512E-01  e=7.847E-06  Homo sapiens
  4btk-assembly1_A  TM=9.467E-01  e=9.475E-06  Homo sapiens
  6u0k-assembly2_A  TM=9.312E-01  e=1.471E-05  Ho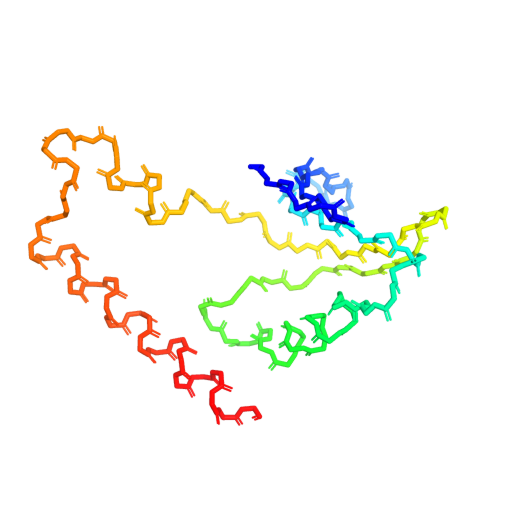mo sapiens

Solvent-accessible surface area (backbone atoms only — not comparable to full-atom values): 6642 Å² total; per-residue (Å²): 127,54,74,58,102,62,32,41,40,44,83,45,74,46,78,89,49,104,55,80,43,67,27,28,34,41,37,36,47,64,88,46,96,75,76,55,62,71,59,52,50,54,54,40,57,75,35,50,90,39,91,82,50,62,45,71,74,49,70,53,74,56,92,68,25,38,38,39,35,28,52,55,73,79,81,50,74,70,60,60,31,64,74,42,90,88,51,60,71,56,73,72,59,49,51,57,50,49,54,54,51,51,54,41,51,57,56,60,70,72,107

Radius of gyration: 16.34 Å; Cα contacts (8 Å, |Δi|>4): 139; chains: 1; bounding box: 38×37×42 Å

Mean predicted aligned error: 4.94 Å

pLDDT: mean 91.25, std 9.84, range [56.09, 98.44]